Protein AF-B8HIS7-F1 (afdb_monomer_lite)

pLDDT: mean 82.86, std 8.47, range [55.41, 94.06]

Secondary structure (DSSP, 8-state):
--HHHHHHS-HHHHHHT-HHHHHHHHHS-HHHHHHHHHHHHHH-HHHHHHHHHHHHHHSPPPPPPPP-B--TT--S-BSSHHHHHT-TT-

Sequence (90 aa):
MGFFTRRLIPRKVRRLAHPVRAVKRAVTPKPVKKALRAVSTVRSPIRAAGYAAERAVFSKPKPAPKPTYRHGHCPTAHRSYDAMRKCRKG

Organism: Pseudarthrobacter chlorophenolicus (strain ATCC 700700 / DSM 12829 / CIP 107037 / JCM 12360 / KCTC 9906 / NCIMB 13794 / A6) (NCBI:txid452863)

Radius of gyration: 21.42 Å; chains: 1; bounding 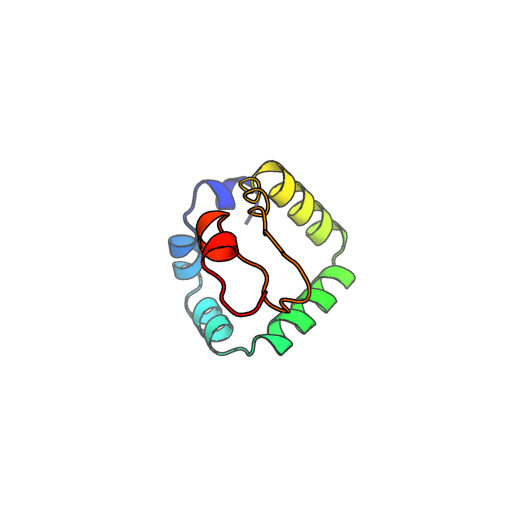box: 45×31×53 Å

Foldseek 3Di:
DDLVCPVPDDPVRVCVVPVVVVVVVVPDDPVVVVVVVVVVCVVCVPVVVVVVVSCVVPPDDDPDDQDWDDDDPDPDTHRDPVCRVPDPSD

Structure (mmCIF, N/CA/C/O backbone):
data_AF-B8HIS7-F1
#
_entry.id   AF-B8HIS7-F1
#
loop_
_atom_site.group_PDB
_atom_site.id
_atom_site.type_symbol
_atom_site.label_atom_id
_atom_site.label_alt_id
_atom_site.label_comp_id
_atom_site.label_asym_id
_atom_site.label_entity_id
_atom_site.label_seq_id
_atom_site.pdbx_PDB_ins_code
_atom_site.Cartn_x
_atom_sit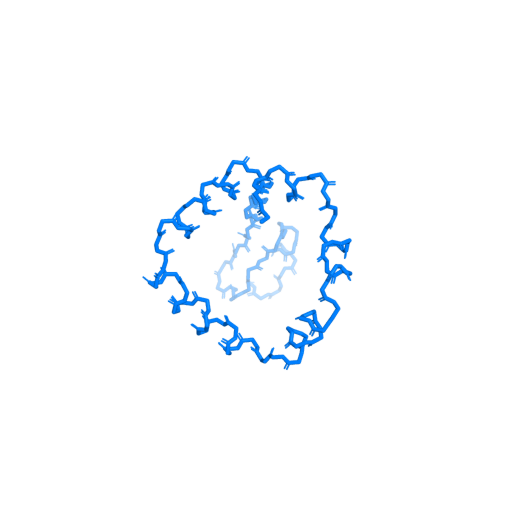e.Cartn_y
_atom_site.Cartn_z
_atom_site.occupancy
_atom_site.B_iso_or_equiv
_atom_site.auth_seq_id
_atom_site.auth_comp_id
_atom_site.auth_asym_id
_atom_site.auth_atom_id
_atom_site.pdbx_PDB_model_num
ATOM 1 N N . MET A 1 1 ? 8.810 2.532 -18.081 1.00 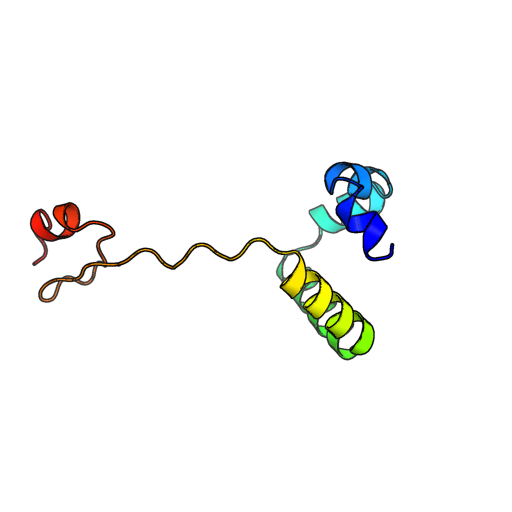55.41 1 MET A N 1
ATOM 2 C CA . MET A 1 1 ? 7.496 3.189 -17.883 1.00 55.41 1 MET A CA 1
ATOM 3 C C . MET A 1 1 ? 7.672 4.427 -17.023 1.00 55.41 1 MET A C 1
ATOM 5 O O . MET A 1 1 ? 7.523 4.349 -15.799 1.00 55.41 1 MET A O 1
ATOM 9 N N . GLY A 1 2 ? 8.084 5.519 -17.670 1.00 63.31 2 GLY A N 1
ATOM 10 C CA . GLY A 1 2 ? 8.341 6.809 -17.035 1.00 63.31 2 GLY A CA 1
ATOM 11 C C . GLY A 1 2 ? 7.071 7.482 -16.516 1.00 63.31 2 GLY A C 1
ATOM 12 O O . GLY A 1 2 ? 5.952 7.093 -16.861 1.00 63.31 2 GLY A O 1
ATOM 13 N N . PHE A 1 3 ? 7.278 8.476 -15.667 1.00 61.28 3 PHE A N 1
ATOM 14 C CA . PHE A 1 3 ? 6.310 9.356 -15.022 1.00 61.28 3 PHE A CA 1
ATOM 15 C C . PHE A 1 3 ? 5.002 9.621 -15.800 1.00 61.28 3 PHE A C 1
ATOM 17 O O . PHE A 1 3 ? 3.916 9.284 -15.320 1.00 61.28 3 PHE A O 1
ATOM 24 N N . PHE A 1 4 ? 5.090 10.109 -17.043 1.00 60.25 4 PHE A N 1
ATOM 25 C CA . PHE A 1 4 ? 3.924 10.483 -17.859 1.00 60.25 4 PHE A CA 1
ATOM 26 C C . PHE A 1 4 ? 3.051 9.288 -18.273 1.00 60.25 4 PHE A C 1
ATOM 28 O O . PHE A 1 4 ? 1.823 9.334 -18.164 1.00 60.25 4 PHE A O 1
ATOM 35 N N . THR A 1 5 ? 3.669 8.153 -18.620 1.00 64.75 5 THR A N 1
ATOM 36 C CA . THR A 1 5 ? 2.944 6.922 -18.998 1.00 64.75 5 THR A CA 1
ATOM 37 C C . THR A 1 5 ? 2.079 6.373 -17.857 1.00 64.75 5 THR A C 1
ATOM 39 O O . THR A 1 5 ? 1.096 5.669 -18.083 1.00 64.75 5 THR A O 1
ATOM 42 N N . ARG A 1 6 ? 2.411 6.694 -16.597 1.00 68.50 6 ARG A N 1
ATOM 43 C CA . ARG A 1 6 ? 1.656 6.235 -15.422 1.00 68.50 6 ARG A CA 1
ATOM 44 C C . ARG A 1 6 ? 0.425 7.079 -15.120 1.00 68.50 6 ARG A C 1
ATOM 46 O O . ARG A 1 6 ? -0.454 6.565 -14.420 1.00 68.50 6 ARG A O 1
ATOM 53 N N . ARG A 1 7 ? 0.398 8.324 -15.596 1.00 68.12 7 ARG A N 1
ATOM 54 C CA . ARG A 1 7 ? -0.692 9.280 -15.393 1.00 68.12 7 ARG A CA 1
ATOM 55 C C . ARG A 1 7 ? -1.756 9.146 -16.476 1.00 68.12 7 ARG A C 1
ATOM 57 O O . ARG A 1 7 ? -2.930 9.082 -16.141 1.00 68.12 7 ARG A O 1
ATOM 64 N N . LEU A 1 8 ? -1.329 9.022 -17.731 1.00 74.88 8 LEU A N 1
ATOM 65 C CA . LEU A 1 8 ? -2.231 8.936 -18.882 1.00 74.88 8 LEU A CA 1
ATOM 66 C C . LEU A 1 8 ? -2.886 7.557 -19.012 1.00 74.88 8 LEU A C 1
ATOM 68 O O . LEU A 1 8 ? -4.060 7.458 -19.345 1.00 74.88 8 LEU A O 1
ATOM 72 N N . ILE A 1 9 ? -2.155 6.481 -18.700 1.00 75.50 9 ILE A N 1
ATOM 73 C CA . ILE A 1 9 ? -2.648 5.122 -18.940 1.00 75.50 9 ILE A CA 1
ATOM 74 C C . ILE A 1 9 ? -3.266 4.539 -17.657 1.00 75.50 9 ILE A C 1
ATOM 76 O O . ILE A 1 9 ? -2.557 4.341 -16.648 1.00 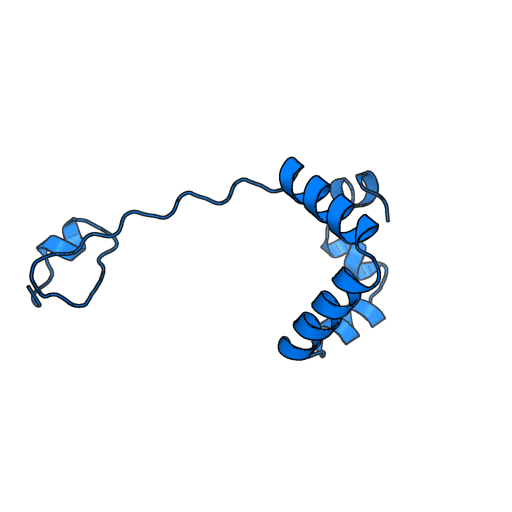75.50 9 ILE A O 1
ATOM 80 N N . PRO A 1 10 ? -4.565 4.172 -17.666 1.00 77.75 10 PRO A N 1
ATOM 81 C CA . PRO A 1 10 ? -5.219 3.549 -16.527 1.00 77.75 10 PRO A CA 1
ATOM 82 C C . PRO A 1 10 ? -4.469 2.317 -16.026 1.00 77.75 10 PRO A C 1
ATOM 84 O O . PRO A 1 10 ? -3.834 1.560 -16.765 1.00 77.75 10 PRO A O 1
ATOM 87 N N . ARG A 1 11 ? -4.554 2.082 -14.716 1.00 75.81 11 ARG A N 1
ATOM 88 C CA . ARG A 1 11 ? -3.881 0.946 -14.069 1.00 75.81 11 ARG A CA 1
ATOM 89 C C . ARG A 1 11 ? -4.334 -0.404 -14.630 1.00 75.81 11 ARG A C 1
ATOM 91 O O . ARG A 1 11 ? -3.536 -1.335 -14.627 1.00 75.81 11 ARG A O 1
ATOM 98 N N . LYS A 1 12 ? -5.591 -0.499 -15.081 1.00 75.94 12 LYS A N 1
ATOM 99 C CA . LYS A 1 12 ? -6.157 -1.696 -15.718 1.00 75.94 12 LYS A CA 1
ATOM 100 C C . LYS A 1 12 ? -5.474 -1.969 -17.062 1.00 75.94 12 LYS A C 1
ATOM 102 O O . LYS A 1 12 ? -4.905 -3.040 -17.226 1.00 75.94 12 LYS A O 1
ATOM 107 N N . VAL A 1 13 ? -5.382 -0.962 -17.931 1.00 78.38 13 VAL A N 1
ATOM 108 C CA . VAL A 1 13 ? -4.706 -1.050 -19.240 1.00 78.38 13 VAL A CA 1
ATOM 109 C C . VAL A 1 13 ? -3.231 -1.443 -19.089 1.00 78.38 13 VAL A C 1
ATOM 111 O O . VAL A 1 13 ? -2.750 -2.359 -19.745 1.00 78.38 13 VAL A O 1
ATOM 114 N N . ARG A 1 14 ? -2.518 -0.866 -18.114 1.00 75.62 14 ARG A N 1
ATOM 115 C CA . ARG A 1 14 ? -1.125 -1.265 -17.826 1.00 75.62 14 ARG A CA 1
ATOM 116 C C . ARG A 1 14 ? -0.966 -2.701 -17.324 1.00 75.62 14 ARG A C 1
ATOM 118 O O . ARG A 1 14 ? 0.116 -3.265 -17.449 1.00 75.62 14 ARG A O 1
ATOM 125 N N . ARG A 1 15 ? -1.990 -3.272 -16.686 1.00 74.38 15 ARG A N 1
ATOM 126 C CA . ARG A 1 15 ? -1.970 -4.683 -16.269 1.00 74.38 15 ARG A CA 1
ATOM 127 C C . ARG A 1 15 ? -2.252 -5.608 -17.448 1.00 74.38 15 ARG A C 1
ATOM 129 O O . ARG A 1 15 ? -1.641 -6.667 -17.498 1.00 74.38 15 ARG A O 1
ATOM 136 N N . LEU A 1 16 ? -3.101 -5.184 -18.385 1.00 78.56 16 LEU A N 1
ATOM 137 C CA . LEU A 1 16 ? -3.378 -5.920 -19.620 1.00 78.56 16 LEU A CA 1
ATOM 138 C C . LEU A 1 16 ? -2.145 -6.031 -20.517 1.00 78.56 16 LEU A C 1
ATOM 140 O O . LEU A 1 16 ? -1.930 -7.083 -21.097 1.00 78.56 16 LEU A O 1
ATOM 144 N N . ALA A 1 17 ? -1.275 -5.017 -20.534 1.00 83.38 17 ALA A N 1
ATOM 145 C CA . ALA A 1 17 ? 0.003 -5.090 -21.247 1.00 83.38 17 ALA A CA 1
ATOM 146 C C . ALA A 1 17 ? 0.937 -6.218 -20.747 1.00 83.38 17 ALA A C 1
ATOM 148 O O . ALA A 1 17 ? 1.869 -6.605 -21.444 1.00 83.38 17 ALA A O 1
ATOM 149 N N . HIS A 1 18 ? 0.719 -6.748 -19.534 1.00 83.62 18 HIS A N 1
ATOM 150 C CA . HIS A 1 18 ? 1.524 -7.831 -18.963 1.00 83.62 18 HIS A CA 1
ATOM 151 C C . HIS A 1 18 ? 0.649 -8.838 -18.192 1.00 83.62 18 HIS A C 1
ATOM 153 O O . HIS A 1 18 ? 0.726 -8.897 -16.954 1.00 83.62 18 HIS A O 1
ATOM 159 N N . PRO A 1 19 ? -0.154 -9.657 -18.894 1.00 80.12 19 PRO A N 1
ATOM 160 C CA . PRO A 1 19 ? -1.152 -10.521 -18.269 1.00 80.12 19 PRO A CA 1
ATOM 161 C C . PRO A 1 19 ? -0.492 -11.603 -17.407 1.00 80.12 19 PRO A C 1
ATOM 163 O O . PRO A 1 19 ? -0.825 -11.749 -16.232 1.00 80.12 19 PRO A O 1
ATOM 166 N N . VAL A 1 20 ? 0.558 -12.254 -17.919 1.00 86.56 20 VAL A N 1
ATOM 167 C CA . VAL A 1 20 ? 1.343 -13.268 -17.189 1.00 86.56 20 VAL A CA 1
ATOM 168 C C . VAL A 1 20 ? 1.897 -12.709 -15.873 1.00 86.56 20 VAL A C 1
ATOM 170 O O . VAL A 1 20 ? 1.810 -13.326 -14.810 1.00 86.56 20 VAL A O 1
ATOM 173 N N . ARG A 1 21 ? 2.420 -11.478 -15.902 1.00 81.75 21 ARG A N 1
ATOM 174 C CA . ARG A 1 21 ? 2.958 -10.818 -14.705 1.00 81.75 21 ARG A CA 1
ATOM 175 C C . ARG A 1 21 ? 1.855 -10.425 -13.724 1.00 81.75 21 ARG A C 1
ATOM 177 O O . ARG A 1 21 ? 2.102 -10.409 -12.516 1.00 81.75 21 ARG A O 1
ATOM 184 N N . ALA A 1 22 ? 0.666 -10.085 -14.219 1.00 83.06 22 ALA A N 1
ATOM 185 C CA . ALA A 1 22 ? -0.497 -9.800 -13.388 1.00 83.06 22 ALA A CA 1
ATOM 186 C C . ALA A 1 22 ? -0.968 -11.059 -12.647 1.00 83.06 22 ALA A C 1
ATOM 188 O O . ALA A 1 22 ? -1.157 -10.988 -11.433 1.00 83.06 22 ALA A O 1
ATOM 189 N N . VAL A 1 23 ? -1.037 -12.205 -13.332 1.00 86.00 23 VAL A N 1
ATOM 190 C CA . VAL A 1 23 ? -1.383 -13.508 -12.739 1.00 86.00 23 VAL A CA 1
ATOM 191 C C . VAL A 1 23 ? -0.340 -13.937 -11.705 1.00 86.00 23 VAL A C 1
ATOM 193 O O . VAL A 1 23 ? -0.685 -14.181 -10.551 1.00 86.00 23 VAL A O 1
ATOM 196 N N . LYS A 1 24 ? 0.959 -13.890 -12.036 1.00 86.50 24 LYS A N 1
ATOM 197 C CA . LYS A 1 24 ? 2.040 -14.192 -11.074 1.00 86.50 24 LYS A CA 1
ATOM 198 C C . LYS A 1 24 ? 1.971 -13.301 -9.826 1.00 86.50 24 LYS A C 1
ATOM 200 O O . LYS A 1 24 ? 2.235 -13.730 -8.703 1.00 86.50 24 LYS A O 1
ATOM 205 N N . ARG A 1 25 ? 1.569 -12.037 -9.989 1.00 82.50 25 ARG A N 1
ATOM 206 C CA . ARG A 1 25 ? 1.313 -11.121 -8.868 1.00 82.50 25 ARG A CA 1
ATOM 207 C C . ARG A 1 25 ? 0.019 -11.414 -8.116 1.00 82.50 25 ARG A C 1
ATOM 209 O O . ARG A 1 25 ? -0.069 -10.991 -6.973 1.00 82.50 25 ARG A O 1
ATOM 216 N N . ALA A 1 26 ? -0.978 -12.059 -8.703 1.00 85.25 26 ALA A N 1
ATOM 217 C CA . ALA A 1 26 ? -2.197 -12.435 -7.995 1.00 85.25 26 ALA A CA 1
ATOM 218 C C . ALA A 1 26 ? -1.912 -13.600 -7.038 1.00 85.25 26 ALA A C 1
ATOM 220 O O . ALA A 1 26 ? -2.200 -13.485 -5.851 1.00 85.25 26 ALA A O 1
ATOM 221 N N . VAL A 1 27 ? -1.222 -14.629 -7.539 1.00 92.31 27 VAL A N 1
ATOM 222 C CA . VAL A 1 27 ? -0.905 -15.870 -6.812 1.00 92.31 27 VAL A CA 1
ATOM 223 C C . VAL A 1 27 ? 0.164 -15.675 -5.727 1.00 92.31 27 VAL A C 1
ATOM 225 O O . VAL A 1 27 ? 0.159 -16.354 -4.708 1.00 92.31 27 VAL A O 1
ATOM 228 N N . THR A 1 28 ? 1.081 -14.716 -5.890 1.00 91.19 28 THR A N 1
ATOM 229 C CA . THR A 1 28 ? 2.150 -14.501 -4.896 1.00 91.19 28 THR A CA 1
ATOM 230 C C . THR A 1 28 ? 1.610 -14.022 -3.534 1.00 91.19 28 THR A C 1
ATOM 232 O O . THR A 1 28 ? 0.888 -13.015 -3.477 1.00 91.19 28 THR A O 1
ATOM 235 N N . PRO A 1 29 ? 2.003 -14.650 -2.408 1.00 94.06 29 PRO A N 1
ATOM 236 C CA . PRO A 1 29 ? 1.572 -14.233 -1.076 1.00 94.06 29 PRO A CA 1
ATOM 237 C C . PRO A 1 29 ? 1.989 -12.796 -0.729 1.00 94.06 29 PRO A C 1
ATOM 239 O O . PRO A 1 29 ? 3.047 -12.301 -1.131 1.00 94.06 29 PRO A O 1
ATOM 242 N N . LYS A 1 30 ? 1.161 -12.109 0.070 1.00 91.19 30 LYS A N 1
ATOM 243 C CA . LYS A 1 30 ? 1.457 -10.765 0.603 1.00 91.19 30 LYS A CA 1
ATOM 244 C C . LYS A 1 30 ? 2.818 -10.653 1.320 1.00 91.19 30 LYS A C 1
ATOM 246 O O . LYS A 1 30 ? 3.492 -9.656 1.052 1.00 91.19 30 LYS A O 1
ATOM 251 N N . PRO A 1 31 ? 3.250 -11.591 2.189 1.00 94.06 31 PRO A N 1
ATOM 252 C CA . PRO A 1 31 ? 4.552 -11.478 2.856 1.00 94.06 31 PRO A CA 1
ATOM 253 C C . PRO A 1 31 ? 5.716 -11.501 1.860 1.00 94.06 31 PRO A C 1
ATOM 255 O O . PRO A 1 31 ? 6.565 -10.613 1.897 1.00 94.06 31 PRO A O 1
ATOM 258 N N . VAL A 1 32 ? 5.682 -12.406 0.879 1.00 92.50 32 VAL A N 1
ATOM 259 C CA . VAL A 1 32 ? 6.699 -12.498 -0.184 1.00 92.50 32 VAL A CA 1
ATOM 260 C C . VAL A 1 32 ? 6.786 -11.190 -0.976 1.00 92.50 32 VAL A C 1
ATOM 262 O O . VAL A 1 32 ? 7.871 -10.667 -1.221 1.00 92.50 32 VAL A O 1
ATOM 265 N N . LYS A 1 33 ? 5.640 -10.583 -1.311 1.00 89.50 33 LYS A N 1
ATOM 266 C CA . LYS A 1 33 ? 5.603 -9.267 -1.975 1.00 89.50 33 LYS A CA 1
ATOM 267 C C . LYS A 1 33 ? 6.257 -8.162 -1.142 1.00 89.50 33 LYS A C 1
ATOM 269 O O . LYS A 1 33 ? 6.870 -7.268 -1.725 1.00 89.50 33 LYS A O 1
ATOM 274 N N . LYS A 1 34 ? 6.103 -8.182 0.188 1.00 89.06 34 LYS A N 1
ATOM 275 C CA . LYS A 1 34 ? 6.739 -7.200 1.082 1.00 89.06 34 LYS A CA 1
ATOM 276 C C . LYS A 1 34 ? 8.254 -7.397 1.116 1.00 89.06 34 LYS A C 1
ATOM 278 O O . LYS A 1 34 ? 8.968 -6.418 0.926 1.00 89.06 34 LYS A O 1
ATOM 283 N N . ALA A 1 35 ? 8.717 -8.638 1.265 1.00 91.94 35 ALA A N 1
ATOM 284 C CA . ALA A 1 35 ? 10.140 -8.974 1.283 1.00 91.94 35 ALA A CA 1
ATOM 285 C C . ALA A 1 35 ? 10.836 -8.564 -0.024 1.00 91.94 35 ALA A C 1
ATOM 287 O O . ALA A 1 35 ? 11.786 -7.786 -0.007 1.00 91.94 35 ALA A O 1
ATOM 288 N N . LEU A 1 36 ? 10.286 -8.967 -1.176 1.00 88.75 36 LEU A N 1
ATOM 289 C CA . LEU A 1 36 ? 10.820 -8.581 -2.487 1.00 88.75 36 LEU A CA 1
ATOM 290 C C . LEU A 1 36 ? 10.861 -7.060 -2.675 1.00 88.75 36 LEU A C 1
ATOM 292 O O . LEU A 1 36 ? 11.782 -6.532 -3.297 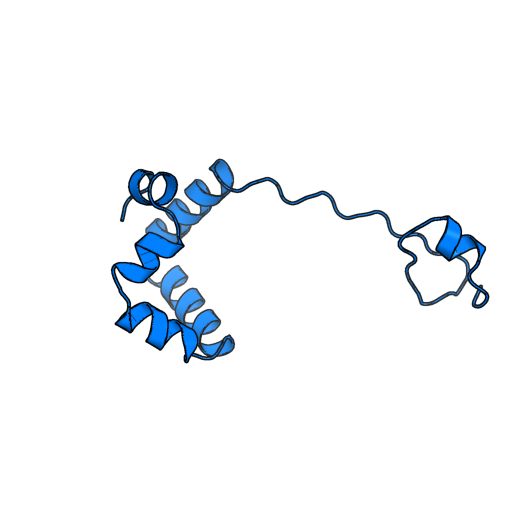1.00 88.75 36 LEU A O 1
ATOM 296 N N . ARG A 1 37 ? 9.870 -6.340 -2.133 1.00 84.56 37 ARG A N 1
ATOM 297 C CA . ARG A 1 37 ? 9.848 -4.879 -2.196 1.00 84.56 37 ARG A CA 1
ATOM 298 C C . ARG A 1 37 ? 10.943 -4.261 -1.332 1.00 84.56 37 ARG A C 1
ATOM 300 O O . ARG A 1 37 ? 11.606 -3.353 -1.818 1.00 84.56 37 ARG A O 1
ATOM 307 N N . ALA A 1 38 ? 11.147 -4.752 -0.112 1.00 87.81 38 ALA A N 1
ATOM 308 C CA . ALA A 1 38 ? 12.216 -4.284 0.767 1.00 87.81 38 ALA A CA 1
ATOM 309 C C . ALA A 1 38 ? 13.590 -4.462 0.103 1.00 87.81 38 ALA A C 1
ATOM 311 O O . ALA A 1 38 ? 14.320 -3.488 -0.057 1.00 87.81 38 ALA A O 1
ATOM 312 N N . VAL A 1 39 ? 13.867 -5.661 -0.420 1.00 90.88 39 VAL A N 1
ATOM 313 C CA . VAL A 1 39 ? 15.105 -5.954 -1.161 1.00 90.88 39 VAL A CA 1
ATOM 314 C C . VAL A 1 39 ? 15.265 -5.025 -2.367 1.00 90.88 39 VAL A C 1
ATOM 316 O O . VAL A 1 39 ? 16.338 -4.474 -2.594 1.00 90.88 39 VAL A O 1
ATOM 319 N N . SER A 1 40 ? 14.192 -4.789 -3.131 1.00 82.94 40 SER A N 1
ATOM 320 C CA . SER A 1 40 ? 14.257 -3.902 -4.299 1.00 82.94 40 SER A CA 1
ATOM 321 C C . SER A 1 40 ? 14.556 -2.439 -3.948 1.00 82.94 40 SER A C 1
ATOM 323 O O . SER A 1 40 ? 15.206 -1.750 -4.734 1.00 82.94 40 SER A O 1
ATOM 325 N N . THR A 1 41 ? 14.110 -1.972 -2.777 1.00 81.81 41 THR A N 1
ATOM 326 C CA . THR A 1 41 ? 14.392 -0.619 -2.281 1.00 81.81 41 THR A CA 1
ATOM 327 C C . THR A 1 41 ? 15.871 -0.472 -1.945 1.00 81.81 41 THR A C 1
ATOM 329 O O . THR A 1 41 ? 16.484 0.501 -2.368 1.00 81.81 41 THR A O 1
ATOM 332 N N . VAL A 1 42 ? 16.451 -1.464 -1.261 1.00 87.25 42 VAL A N 1
ATOM 333 C CA . VAL A 1 42 ? 17.877 -1.470 -0.892 1.00 87.25 42 VAL A CA 1
ATOM 334 C C . VAL A 1 42 ? 18.762 -1.584 -2.134 1.00 87.25 42 VAL A C 1
ATOM 336 O O . VAL A 1 42 ? 19.713 -0.830 -2.289 1.00 87.25 42 VAL A O 1
ATOM 339 N N . ARG A 1 43 ? 18.408 -2.468 -3.074 1.00 89.62 43 ARG A N 1
ATOM 340 C CA . ARG A 1 43 ? 19.171 -2.679 -4.314 1.00 89.62 43 ARG A CA 1
ATOM 341 C C . ARG A 1 43 ? 19.146 -1.478 -5.266 1.00 89.62 43 ARG A C 1
ATOM 343 O O . ARG A 1 43 ? 20.025 -1.353 -6.110 1.00 89.62 43 ARG A O 1
ATOM 350 N N . SER A 1 44 ? 18.110 -0.639 -5.212 1.00 84.31 44 SER A N 1
ATOM 351 C CA . SER A 1 44 ? 17.945 0.481 -6.151 1.00 84.31 44 SER A CA 1
ATOM 352 C C . SER A 1 44 ? 17.355 1.731 -5.482 1.00 84.31 44 SER A C 1
ATOM 354 O O . SER A 1 44 ? 16.211 2.111 -5.759 1.00 84.31 44 SER A O 1
ATOM 356 N N . PRO A 1 45 ? 18.140 2.410 -4.625 1.00 81.56 45 PRO A N 1
ATOM 357 C CA . PRO A 1 45 ? 17.650 3.501 -3.784 1.00 81.56 45 PRO A CA 1
ATOM 358 C C . PRO A 1 45 ? 17.195 4.713 -4.603 1.00 81.56 45 PRO A C 1
ATOM 360 O O . PRO A 1 45 ? 16.135 5.271 -4.338 1.00 81.56 45 PRO A O 1
ATOM 363 N N . ILE A 1 46 ? 17.919 5.056 -5.674 1.00 85.06 46 ILE A N 1
ATOM 364 C CA . ILE A 1 46 ? 17.602 6.200 -6.547 1.00 85.06 46 ILE A CA 1
ATOM 365 C C . ILE A 1 46 ? 16.215 6.038 -7.188 1.00 85.06 46 ILE A C 1
ATOM 367 O O . ILE A 1 46 ? 15.394 6.954 -7.189 1.00 85.06 46 ILE A O 1
ATOM 371 N N . ARG A 1 47 ? 15.902 4.834 -7.685 1.00 79.94 47 ARG A N 1
ATOM 372 C CA . ARG A 1 47 ? 14.582 4.528 -8.262 1.00 79.94 47 ARG A CA 1
ATOM 373 C C . ARG A 1 47 ? 13.476 4.562 -7.212 1.00 79.94 47 ARG A C 1
ATOM 375 O O . ARG A 1 47 ? 12.356 4.970 -7.523 1.00 79.94 47 ARG A O 1
ATOM 382 N N . ALA A 1 48 ? 13.768 4.115 -5.992 1.00 78.69 48 ALA A N 1
ATOM 383 C CA . ALA A 1 48 ? 12.817 4.158 -4.892 1.00 78.69 48 ALA A CA 1
ATOM 384 C C . ALA A 1 48 ? 12.521 5.601 -4.453 1.00 78.69 48 ALA A C 1
ATOM 386 O O . ALA A 1 48 ? 11.350 5.938 -4.274 1.00 78.69 48 ALA A O 1
ATOM 387 N N . ALA A 1 49 ? 13.550 6.446 -4.361 1.00 80.19 49 ALA A N 1
ATOM 388 C CA . ALA A 1 49 ? 13.438 7.863 -4.034 1.00 80.19 49 ALA A CA 1
ATOM 389 C C . ALA A 1 49 ? 12.656 8.631 -5.108 1.00 80.19 49 ALA A C 1
ATOM 391 O O . ALA A 1 49 ? 11.667 9.288 -4.786 1.00 80.19 49 ALA A O 1
ATOM 392 N N . GLY A 1 50 ? 13.002 8.450 -6.389 1.00 83.81 50 GLY A N 1
ATOM 393 C CA . GLY A 1 50 ? 12.248 9.038 -7.499 1.00 83.81 50 GLY A CA 1
ATOM 394 C C . GLY A 1 50 ? 10.774 8.633 -7.455 1.00 83.81 50 GLY A C 1
ATOM 395 O O . GLY A 1 50 ? 9.887 9.477 -7.515 1.00 83.81 50 GLY A O 1
ATOM 396 N N . TYR A 1 51 ? 10.482 7.350 -7.217 1.00 75.88 51 TYR A N 1
ATOM 397 C CA . TYR A 1 51 ? 9.101 6.889 -7.074 1.00 75.88 51 TYR A CA 1
ATOM 398 C C . TYR A 1 51 ? 8.369 7.467 -5.849 1.00 75.88 51 TYR A C 1
ATOM 400 O O . TYR A 1 51 ? 7.154 7.677 -5.902 1.00 75.88 51 TYR A O 1
ATOM 408 N N . ALA A 1 52 ? 9.069 7.695 -4.737 1.00 77.69 52 ALA A N 1
ATOM 409 C CA . ALA A 1 52 ? 8.495 8.315 -3.547 1.00 77.69 52 ALA A CA 1
ATOM 410 C C . ALA A 1 52 ? 8.136 9.785 -3.805 1.00 77.69 52 ALA A C 1
ATOM 412 O O . ALA A 1 52 ? 7.018 10.186 -3.482 1.00 77.69 52 ALA A O 1
ATOM 413 N N . ALA A 1 53 ? 9.023 10.533 -4.467 1.00 81.38 53 ALA A N 1
ATOM 414 C CA . ALA A 1 53 ? 8.778 11.910 -4.887 1.00 81.38 53 ALA A CA 1
ATOM 415 C C . ALA A 1 53 ? 7.597 11.999 -5.867 1.00 81.38 53 ALA A C 1
ATOM 417 O O . ALA A 1 53 ? 6.649 12.744 -5.624 1.00 81.38 53 ALA A O 1
ATOM 418 N N . GLU A 1 54 ? 7.565 11.151 -6.905 1.00 79.50 54 GLU A N 1
ATOM 419 C CA . GLU A 1 54 ? 6.419 11.061 -7.825 1.00 79.50 54 GLU A CA 1
ATOM 420 C C . GLU A 1 54 ? 5.106 10.816 -7.067 1.00 79.50 54 GLU A C 1
ATOM 422 O O . GLU A 1 54 ? 4.060 11.392 -7.365 1.00 79.50 54 GLU A O 1
ATOM 427 N N . ARG A 1 55 ? 5.128 9.934 -6.065 1.00 76.56 55 ARG A N 1
ATOM 428 C CA . ARG A 1 55 ? 3.929 9.625 -5.291 1.00 76.56 55 ARG A CA 1
ATOM 429 C C . ARG A 1 55 ? 3.515 10.785 -4.392 1.00 76.56 55 ARG A C 1
ATOM 431 O O . ARG A 1 55 ? 2.316 11.013 -4.277 1.00 76.56 55 ARG A O 1
ATOM 438 N N . ALA A 1 56 ? 4.455 11.483 -3.765 1.00 75.81 56 ALA A N 1
ATOM 439 C CA . ALA A 1 56 ? 4.161 12.638 -2.923 1.00 75.81 56 ALA A CA 1
ATOM 440 C C . ALA A 1 56 ? 3.438 13.737 -3.714 1.00 75.81 56 ALA A C 1
ATOM 442 O O . ALA A 1 56 ? 2.429 14.247 -3.244 1.00 75.81 56 ALA A O 1
ATOM 443 N N . VAL A 1 57 ? 3.879 14.009 -4.945 1.00 79.25 57 VAL A N 1
ATOM 444 C CA . VAL A 1 57 ? 3.297 15.071 -5.779 1.00 79.25 57 VAL A CA 1
ATOM 445 C C . VAL A 1 57 ? 1.926 14.686 -6.357 1.00 79.25 57 VAL A C 1
ATOM 447 O O . VAL A 1 57 ? 1.041 15.528 -6.455 1.00 79.25 57 VAL A O 1
ATOM 450 N N . PHE A 1 58 ? 1.715 13.419 -6.741 1.00 74.62 58 PHE A N 1
ATOM 451 C CA . PHE A 1 58 ? 0.510 13.019 -7.498 1.00 74.62 58 PHE A CA 1
ATOM 452 C C . PHE A 1 58 ? -0.474 12.125 -6.752 1.00 74.62 58 PHE A C 1
ATOM 454 O O . PHE A 1 58 ? -1.516 11.757 -7.305 1.00 74.62 58 PHE A O 1
ATOM 461 N N . SER A 1 59 ? -0.170 11.713 -5.523 1.00 77.50 59 SER A N 1
ATOM 462 C CA . SER A 1 59 ? -1.153 10.987 -4.725 1.00 77.50 59 SER A CA 1
ATOM 463 C C . SER A 1 59 ? -2.174 11.953 -4.136 1.00 77.50 59 SER A C 1
ATOM 465 O O . SER A 1 59 ? -1.825 13.029 -3.664 1.00 77.50 59 SER A O 1
ATOM 467 N N . LYS A 1 60 ? -3.452 11.556 -4.158 1.00 79.06 60 LYS A N 1
ATOM 468 C CA . LYS A 1 60 ? -4.487 12.291 -3.430 1.00 79.06 60 LYS A CA 1
ATOM 469 C C . LYS A 1 60 ? -4.089 12.356 -1.949 1.00 79.06 60 LYS A C 1
ATOM 471 O O . LYS A 1 60 ? -3.649 11.320 -1.427 1.00 79.06 60 LYS A O 1
ATOM 476 N N . PRO A 1 61 ? -4.259 13.508 -1.277 1.00 78.75 61 PRO A N 1
ATOM 477 C CA . PRO A 1 61 ? -4.033 13.595 0.156 1.00 78.75 61 PRO A CA 1
ATOM 478 C C . PRO A 1 61 ? -4.883 12.536 0.858 1.00 78.75 61 PRO A C 1
ATOM 480 O O . PRO A 1 61 ? -6.022 12.258 0.463 1.00 78.75 61 PRO A O 1
ATOM 483 N N . LYS A 1 62 ? -4.303 11.878 1.865 1.00 79.19 62 LYS A N 1
ATOM 484 C CA . LYS A 1 62 ? -5.081 10.952 2.689 1.00 79.19 62 LYS A CA 1
ATOM 485 C C . LYS A 1 62 ? -6.151 11.772 3.416 1.00 79.19 62 LYS A C 1
ATOM 487 O O . LYS A 1 62 ? -5.818 12.848 3.909 1.00 79.19 62 LYS A O 1
ATOM 492 N N . PRO A 1 63 ? -7.402 11.289 3.497 1.00 84.19 63 PRO A N 1
ATOM 493 C CA . PRO A 1 63 ? -8.407 11.965 4.302 1.00 84.19 63 PRO A CA 1
ATOM 494 C C . PRO A 1 63 ? -7.914 12.041 5.748 1.00 84.19 63 PRO A C 1
ATOM 496 O O . PRO A 1 63 ? -7.284 11.095 6.237 1.00 84.19 63 PRO A O 1
ATOM 499 N N . ALA A 1 64 ? -8.187 13.168 6.404 1.00 86.94 64 ALA A N 1
ATOM 500 C CA . ALA A 1 64 ? -7.860 13.349 7.809 1.00 86.94 64 ALA A CA 1
ATOM 501 C C . ALA A 1 64 ? -8.472 12.207 8.646 1.00 86.94 64 ALA A C 1
ATOM 503 O O . ALA A 1 64 ? -9.556 11.706 8.308 1.00 86.94 64 ALA A O 1
ATOM 504 N N . PRO A 1 65 ? -7.786 11.754 9.711 1.00 85.19 65 PRO A N 1
ATOM 505 C CA . PRO A 1 65 ? -8.365 10.781 10.622 1.00 85.19 65 PRO A CA 1
ATOM 506 C C . PRO A 1 65 ? -9.677 11.335 11.187 1.00 85.19 65 PRO A C 1
ATOM 508 O O . PRO A 1 65 ? -9.759 12.497 11.578 1.00 85.19 65 PRO A O 1
ATOM 511 N N . LYS A 1 66 ? -10.723 10.503 11.198 1.00 88.62 66 LYS A N 1
ATOM 512 C CA . LYS A 1 66 ? -12.014 10.883 11.783 1.00 88.62 66 LYS A CA 1
ATOM 513 C C . LYS A 1 66 ? -11.861 10.991 13.307 1.00 88.62 66 LYS A C 1
ATOM 515 O O . LYS A 1 66 ? -11.183 10.129 13.875 1.00 88.62 66 LYS A O 1
ATOM 520 N N . PRO A 1 67 ? -12.488 11.982 13.962 1.00 90.19 67 PRO A N 1
ATOM 521 C CA . PRO A 1 67 ? -12.435 12.098 15.412 1.00 90.19 67 PRO A CA 1
ATOM 522 C C . PRO A 1 67 ? -13.039 10.855 16.072 1.00 90.19 67 PRO A C 1
ATOM 524 O O . PRO A 1 67 ? -13.991 10.254 15.565 1.00 90.19 67 PRO A O 1
ATOM 527 N N . THR A 1 68 ? -12.465 10.467 17.206 1.00 93.12 68 THR A N 1
ATOM 528 C CA . THR A 1 68 ? -12.992 9.402 18.060 1.00 93.12 68 THR A CA 1
ATOM 529 C C . THR A 1 68 ? -13.315 9.966 19.430 1.00 93.12 68 THR A C 1
ATOM 531 O O . THR A 1 68 ? -12.481 10.645 20.021 1.00 93.12 68 THR A O 1
ATOM 534 N N . TYR A 1 69 ? -14.495 9.642 19.939 1.00 90.88 69 TYR A N 1
ATOM 535 C CA . TYR A 1 69 ? -15.013 10.099 21.218 1.00 90.88 69 TYR A CA 1
ATOM 536 C C . TYR A 1 69 ? -14.912 8.965 22.240 1.00 90.88 69 TYR A C 1
ATOM 538 O O . TYR A 1 69 ? -15.255 7.817 21.944 1.00 90.88 69 TYR A O 1
ATOM 546 N N . ARG A 1 70 ? -14.406 9.273 23.433 1.00 91.75 70 ARG A N 1
ATOM 547 C CA . ARG A 1 70 ? -14.279 8.338 24.557 1.00 91.75 70 ARG A CA 1
ATOM 548 C C . ARG A 1 70 ? -14.904 8.975 25.792 1.00 91.75 70 ARG A C 1
ATOM 550 O O . ARG A 1 70 ? -14.871 10.194 25.921 1.00 91.75 70 ARG A O 1
ATOM 557 N N . HIS A 1 71 ? -15.463 8.152 26.672 1.00 88.56 71 HIS A N 1
ATOM 558 C CA . HIS A 1 71 ? -16.071 8.593 27.924 1.00 88.56 71 HIS A CA 1
ATOM 559 C C . HIS A 1 71 ? -15.778 7.585 29.036 1.00 88.56 71 HIS A C 1
ATOM 561 O O . HIS A 1 71 ? -15.705 6.381 28.773 1.00 88.56 71 HIS A O 1
ATOM 567 N N . GLY A 1 72 ? -15.622 8.094 30.261 1.00 85.06 72 GLY A N 1
ATOM 568 C CA . GLY A 1 72 ? -15.405 7.293 31.467 1.00 85.06 72 GLY A CA 1
ATOM 569 C C . GLY A 1 72 ? -14.344 6.202 31.294 1.00 85.06 72 GLY A C 1
ATOM 570 O O . GLY A 1 72 ? -13.294 6.422 30.687 1.00 85.06 72 GLY A O 1
ATOM 571 N N . HIS A 1 73 ? -14.667 5.007 31.788 1.00 87.12 73 HIS A N 1
ATOM 572 C CA . HIS A 1 73 ? -13.854 3.795 31.651 1.00 87.12 73 HIS A CA 1
ATOM 573 C C . HIS A 1 73 ? -14.294 2.895 30.484 1.00 87.12 73 HIS A C 1
ATOM 575 O O . HIS A 1 73 ? -13.920 1.723 30.427 1.00 87.12 73 HIS A O 1
ATOM 581 N N . CYS A 1 74 ? -15.074 3.417 29.529 1.00 89.19 74 CYS A N 1
ATOM 582 C CA . CYS A 1 74 ? -15.506 2.630 28.380 1.00 89.19 74 CYS A CA 1
ATOM 583 C C . CYS A 1 74 ? -14.286 2.267 27.505 1.00 89.19 74 CYS A C 1
ATOM 585 O O . CYS A 1 74 ? -13.613 3.162 26.980 1.00 89.19 74 CYS A O 1
ATOM 587 N N . PRO A 1 75 ? -14.002 0.971 27.262 1.00 89.19 75 PRO A N 1
ATOM 588 C CA . PRO A 1 75 ? -12.850 0.551 26.458 1.00 89.19 75 PRO A CA 1
ATOM 589 C C . PRO A 1 75 ?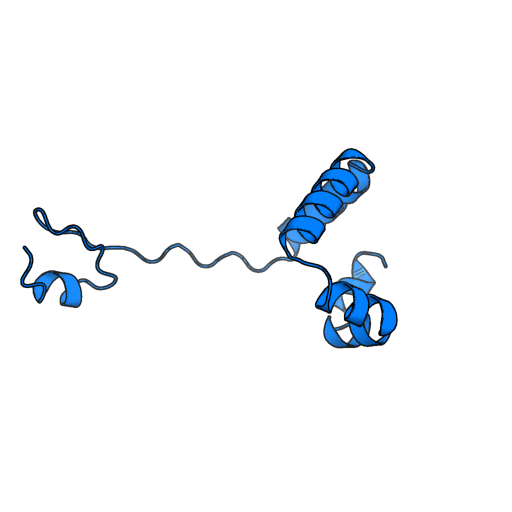 -13.042 0.810 24.953 1.00 89.19 75 PRO A C 1
ATOM 591 O O . PRO A 1 75 ? -12.127 0.605 24.156 1.00 89.19 75 PRO A O 1
ATOM 594 N N . THR A 1 76 ? -14.239 1.236 24.536 1.00 90.25 76 THR A N 1
ATOM 595 C CA . THR A 1 76 ? -14.609 1.378 23.123 1.00 90.25 76 THR A CA 1
ATOM 596 C C . THR A 1 76 ? -14.451 2.825 22.660 1.00 90.25 76 THR A C 1
ATOM 598 O O . THR A 1 76 ? -14.953 3.753 23.285 1.00 90.25 76 THR A O 1
ATOM 601 N N . ALA A 1 77 ? -13.786 3.034 21.521 1.00 91.75 77 ALA A N 1
ATOM 602 C CA . ALA A 1 77 ? -13.710 4.346 20.881 1.00 91.75 77 ALA A CA 1
ATOM 603 C C . ALA A 1 77 ? -14.925 4.571 19.964 1.00 91.75 77 ALA A C 1
ATOM 605 O O . ALA A 1 77 ? -15.089 3.883 18.953 1.00 91.75 77 ALA A O 1
ATOM 606 N N . HIS A 1 78 ? -15.763 5.553 20.291 1.00 92.75 78 HIS A N 1
ATOM 607 C CA . HIS A 1 78 ? -16.963 5.885 19.526 1.00 92.75 78 HIS A CA 1
ATOM 608 C C . HIS A 1 78 ? -16.619 6.784 18.336 1.00 92.75 78 HIS A C 1
ATOM 610 O O . HIS A 1 78 ? -15.784 7.679 18.432 1.00 92.75 78 HIS A O 1
ATOM 616 N N . ARG A 1 79 ? -17.264 6.560 17.186 1.00 91.31 79 ARG A N 1
ATOM 617 C CA . ARG A 1 79 ? -17.045 7.362 15.964 1.00 91.31 79 ARG A CA 1
ATOM 618 C C . ARG A 1 79 ? -17.976 8.568 15.831 1.00 91.31 79 ARG A C 1
ATOM 620 O O . ARG A 1 79 ? -17.788 9.371 14.924 1.00 91.31 79 ARG A O 1
ATOM 627 N N . SER A 1 80 ? -18.975 8.679 16.700 1.00 91.81 80 SER A N 1
ATOM 628 C CA . SER A 1 80 ? -19.895 9.812 16.770 1.00 91.81 80 SER A CA 1
ATOM 629 C C . SER A 1 80 ? -20.187 10.161 18.223 1.00 91.81 80 SER A C 1
ATOM 631 O O . SER A 1 80 ? -20.118 9.303 19.107 1.00 91.81 80 SER A O 1
ATOM 633 N N . TYR A 1 81 ? -20.537 11.424 18.449 1.00 90.25 81 TYR A N 1
ATOM 634 C CA . TYR A 1 81 ? -20.915 11.917 19.767 1.00 90.25 81 TYR A CA 1
ATOM 635 C C . TYR A 1 81 ? -22.208 11.252 20.278 1.00 90.25 81 TYR A C 1
ATOM 637 O O . TYR A 1 81 ? -22.287 10.864 21.440 1.00 90.25 81 TYR A O 1
ATOM 645 N N . ASP A 1 82 ? -23.179 10.989 19.397 1.00 91.81 82 ASP A N 1
ATOM 646 C CA . ASP A 1 82 ? -24.411 10.273 19.766 1.00 91.81 82 ASP A CA 1
ATOM 647 C C . ASP A 1 82 ? -24.160 8.831 20.211 1.00 91.81 82 ASP A C 1
ATOM 649 O O . ASP A 1 82 ? -24.782 8.358 21.162 1.00 91.81 82 ASP A O 1
ATOM 653 N N . ALA A 1 83 ? -23.238 8.122 19.548 1.00 90.44 83 ALA A N 1
ATOM 654 C CA . ALA A 1 83 ? -22.883 6.758 19.935 1.00 90.44 83 ALA A CA 1
ATOM 655 C C . ALA A 1 83 ? -22.185 6.721 21.299 1.00 90.44 83 ALA A C 1
ATOM 657 O O . ALA A 1 83 ? -22.349 5.751 22.032 1.00 90.44 83 ALA A O 1
ATOM 658 N N . MET A 1 84 ? -21.431 7.772 21.631 1.00 92.12 84 MET A N 1
ATOM 659 C CA . MET A 1 84 ? -20.837 7.957 22.952 1.00 92.12 84 MET A CA 1
ATOM 660 C C . MET A 1 84 ? -21.923 8.194 24.013 1.00 92.12 84 MET A C 1
ATOM 662 O O . MET A 1 84 ? -21.943 7.507 25.024 1.00 92.12 84 MET A O 1
ATOM 666 N N . ARG A 1 85 ? -22.879 9.104 23.764 1.00 89.19 85 ARG A N 1
ATOM 667 C CA . ARG A 1 85 ? -23.967 9.421 24.715 1.00 89.19 85 ARG A CA 1
ATOM 668 C C . ARG A 1 85 ? -24.923 8.259 24.976 1.00 89.19 85 ARG A C 1
ATOM 670 O O . ARG A 1 85 ? -25.451 8.144 26.073 1.00 89.19 85 ARG A O 1
ATOM 677 N N . LYS A 1 86 ? -25.170 7.418 23.971 1.00 90.56 86 LYS A N 1
ATOM 678 C CA . LYS A 1 86 ? -26.045 6.236 24.086 1.00 90.56 86 LYS A CA 1
ATOM 679 C C . LYS A 1 86 ? -25.314 5.000 24.617 1.00 90.56 86 LYS A C 1
ATOM 681 O O . LYS A 1 86 ? -25.927 3.942 24.767 1.00 90.56 86 LYS A O 1
ATOM 686 N N . CYS A 1 87 ? -24.007 5.093 24.845 1.00 88.06 87 CYS A N 1
ATOM 687 C CA . CYS A 1 87 ? -23.221 3.971 25.315 1.00 88.06 87 CYS A CA 1
ATOM 688 C C . CYS A 1 87 ? -23.581 3.643 26.768 1.00 88.06 87 CYS A C 1
ATOM 690 O O . CYS A 1 87 ? -23.396 4.460 27.660 1.00 88.06 87 CYS A O 1
ATOM 692 N N . ARG A 1 88 ? -24.053 2.415 27.002 1.00 83.94 88 ARG A N 1
ATOM 693 C CA . ARG A 1 88 ? -24.400 1.900 28.340 1.00 83.94 88 ARG A CA 1
ATOM 694 C C . ARG A 1 88 ? -23.199 1.406 29.151 1.00 83.94 88 ARG A C 1
ATOM 696 O O . ARG A 1 88 ? -23.371 0.976 30.280 1.00 83.94 88 ARG A O 1
ATOM 703 N N . LYS A 1 89 ? -22.007 1.371 28.547 1.00 78.06 89 LYS A N 1
ATOM 704 C CA . LYS A 1 89 ? -20.770 0.866 29.171 1.00 78.06 89 LYS A CA 1
ATOM 705 C C . LYS A 1 89 ? -19.927 1.993 29.787 1.00 78.06 89 LYS A C 1
ATOM 707 O O . LYS A 1 89 ? -18.712 1.842 29.893 1.00 78.06 89 LYS A O 1
ATOM 712 N N . GLY A 1 90 ? -20.559 3.127 30.092 1.00 60.09 90 GLY A N 1
ATOM 713 C CA . GLY A 1 90 ? -19.951 4.293 30.731 1.00 60.09 90 GLY A CA 1
ATOM 714 C C . GLY A 1 90 ? -20.570 4.551 32.079 1.00 60.09 90 GLY A C 1
ATOM 715 O O . GLY A 1 90 ? -21.813 4.448 32.143 1.00 60.09 90 GLY A O 1
#